Protein AF-A0A438IQI5-F1 (afdb_monomer_lite)

Structure (mmCIF, N/CA/C/O backbone):
data_AF-A0A438IQI5-F1
#
_entry.id   AF-A0A438IQI5-F1
#
loop_
_atom_site.group_PDB
_atom_site.id
_atom_site.type_symbol
_atom_site.label_atom_id
_atom_site.label_alt_id
_atom_site.label_comp_id
_atom_site.label_asym_id
_atom_site.label_entity_id
_atom_site.label_seq_id
_atom_site.pdbx_PDB_ins_code
_atom_site.Cartn_x
_atom_site.Cartn_y
_atom_site.Cartn_z
_atom_site.occupancy
_atom_site.B_iso_or_equiv
_atom_site.auth_seq_id
_atom_site.auth_comp_id
_atom_site.auth_asym_id
_atom_site.auth_atom_id
_atom_site.pdbx_PDB_model_num
ATOM 1 N N . MET A 1 1 ? -13.862 -5.020 13.793 1.00 68.31 1 MET A N 1
ATOM 2 C CA . MET A 1 1 ? -12.822 -5.167 12.746 1.00 68.31 1 MET A CA 1
ATOM 3 C C . MET A 1 1 ? -13.414 -5.076 11.341 1.00 68.31 1 MET A C 1
ATOM 5 O O . MET A 1 1 ? -12.975 -4.212 10.598 1.00 68.31 1 MET A O 1
ATOM 9 N N . GLN A 1 2 ? -14.435 -5.874 10.994 1.00 75.25 2 GLN A N 1
ATOM 10 C CA . GLN A 1 2 ? -15.122 -5.769 9.692 1.00 75.25 2 GLN A CA 1
ATOM 11 C C . GLN A 1 2 ? -15.654 -4.358 9.393 1.00 75.25 2 GLN A C 1
ATOM 13 O O . GLN A 1 2 ? -15.516 -3.888 8.272 1.00 75.25 2 GLN A O 1
ATOM 18 N N . GLU A 1 3 ? -16.180 -3.655 10.397 1.00 82.88 3 GLU A N 1
ATOM 19 C CA . GLU A 1 3 ? -16.697 -2.292 10.210 1.00 82.88 3 GLU A CA 1
ATOM 20 C C . GLU A 1 3 ? -15.613 -1.282 9.801 1.00 82.88 3 GLU A C 1
ATOM 22 O O . GLU A 1 3 ? -15.818 -0.471 8.906 1.00 82.88 3 GLU A O 1
ATOM 27 N N . MET A 1 4 ? -14.407 -1.393 10.367 1.00 80.06 4 MET A N 1
ATOM 28 C CA . MET A 1 4 ? -13.274 -0.540 9.982 1.00 80.06 4 MET A CA 1
ATOM 29 C C . MET A 1 4 ? -12.829 -0.806 8.543 1.00 80.06 4 MET A C 1
ATOM 31 O O . MET A 1 4 ? -12.506 0.129 7.817 1.00 80.06 4 MET A O 1
ATOM 35 N N . VAL A 1 5 ? -12.844 -2.076 8.123 1.00 85.56 5 VAL A N 1
ATOM 36 C CA . VAL A 1 5 ? -12.549 -2.449 6.733 1.00 85.56 5 VAL A CA 1
ATOM 37 C C . VAL A 1 5 ? -13.597 -1.858 5.795 1.00 85.56 5 VAL A C 1
ATOM 39 O O . VAL A 1 5 ? -13.229 -1.289 4.776 1.00 85.56 5 VAL A O 1
ATOM 42 N N . ARG A 1 6 ? -14.888 -1.934 6.145 1.00 87.19 6 ARG A N 1
ATOM 43 C CA . ARG A 1 6 ? -15.977 -1.366 5.334 1.00 87.19 6 ARG A CA 1
ATOM 44 C C . ARG A 1 6 ? -15.840 0.139 5.146 1.00 87.19 6 ARG A C 1
ATOM 46 O O . ARG A 1 6 ? -15.945 0.604 4.016 1.00 87.19 6 ARG A O 1
ATOM 53 N N . VAL A 1 7 ? -15.572 0.879 6.224 1.00 88.12 7 VAL A N 1
ATOM 54 C CA . VAL A 1 7 ? -15.381 2.336 6.163 1.00 88.12 7 VAL A CA 1
ATOM 55 C C . VAL A 1 7 ? -14.234 2.696 5.219 1.00 88.12 7 VAL A C 1
ATOM 57 O O . VAL A 1 7 ? -14.378 3.595 4.396 1.00 88.12 7 VAL A O 1
ATOM 60 N N . GLU A 1 8 ? -13.109 1.985 5.296 1.00 87.12 8 GLU A N 1
ATOM 61 C CA . GLU A 1 8 ? -11.956 2.279 4.444 1.00 87.12 8 GLU A CA 1
ATOM 62 C C . GLU A 1 8 ? -12.191 1.879 2.980 1.00 87.12 8 GLU A C 1
ATOM 64 O O . GLU A 1 8 ? -11.891 2.653 2.076 1.00 87.12 8 GLU A O 1
ATOM 69 N N . VAL A 1 9 ? -12.806 0.717 2.736 1.00 88.88 9 VAL A N 1
ATOM 70 C CA . VAL A 1 9 ? -13.213 0.274 1.391 1.00 88.88 9 VAL A CA 1
ATOM 71 C C . VAL A 1 9 ? -14.152 1.295 0.750 1.00 88.88 9 VAL A C 1
ATOM 73 O O . VAL A 1 9 ? -13.984 1.629 -0.419 1.00 88.88 9 VAL A O 1
ATOM 76 N N . PHE A 1 10 ? -15.106 1.836 1.508 1.00 92.50 10 PHE A N 1
ATOM 77 C CA . PHE A 1 10 ? -16.033 2.837 0.991 1.00 92.50 10 PHE A CA 1
ATOM 78 C C . PHE A 1 10 ? -15.326 4.139 0.597 1.00 92.50 10 PHE A C 1
ATOM 80 O O . PHE A 1 10 ? -15.593 4.667 -0.478 1.00 92.50 10 PHE A O 1
ATOM 87 N N . LYS A 1 11 ? -14.366 4.618 1.400 1.00 90.81 11 LYS A N 1
ATOM 88 C CA . LYS A 1 11 ? -13.545 5.786 1.032 1.00 90.81 11 LYS A CA 1
ATOM 89 C C . LYS A 1 11 ? -12.760 5.546 -0.256 1.00 90.81 11 LYS A C 1
ATOM 91 O O . LYS A 1 11 ? -12.767 6.394 -1.140 1.00 90.81 11 LYS A O 1
ATOM 96 N N . LEU A 1 12 ? -12.106 4.389 -0.380 1.00 91.12 12 LEU A N 1
ATOM 97 C CA . LEU A 1 12 ? -11.337 4.046 -1.581 1.00 91.12 12 LEU A CA 1
ATOM 98 C C . LEU A 1 12 ? -12.236 3.944 -2.821 1.00 91.12 12 LEU A C 1
ATOM 100 O O . LEU A 1 12 ? -11.823 4.349 -3.906 1.00 91.12 12 LEU A O 1
ATOM 104 N N . LEU A 1 13 ? -13.463 3.439 -2.656 1.00 92.25 13 LEU A N 1
ATOM 105 C CA . LEU A 1 13 ? -14.468 3.381 -3.716 1.00 92.25 13 LEU A CA 1
ATOM 106 C C . LEU A 1 13 ? -14.926 4.788 -4.135 1.00 92.25 13 LEU A C 1
ATOM 108 O O . LEU A 1 13 ? -15.032 5.057 -5.325 1.00 92.25 13 LEU A O 1
ATOM 112 N N . GLN A 1 14 ? -15.147 5.698 -3.179 1.00 93.31 14 GLN A N 1
ATOM 113 C CA . GLN A 1 14 ? -15.527 7.089 -3.461 1.00 93.31 14 GLN A CA 1
ATOM 114 C C . GLN A 1 14 ? -14.439 7.868 -4.209 1.00 93.31 14 GLN A C 1
ATOM 116 O O . GLN A 1 14 ? -14.759 8.671 -5.080 1.00 93.31 14 GLN A O 1
ATOM 121 N N . VAL A 1 15 ? -13.164 7.623 -3.889 1.00 94.88 15 VAL A N 1
ATOM 122 C CA . VAL A 1 15 ? -12.014 8.240 -4.580 1.00 94.88 15 VAL A CA 1
ATOM 123 C C . VAL A 1 15 ? -11.722 7.550 -5.925 1.00 94.88 15 VAL A C 1
ATOM 125 O O . VAL A 1 15 ? -10.923 8.040 -6.715 1.00 94.88 15 VAL A O 1
ATOM 128 N N . GLY A 1 16 ? -12.378 6.422 -6.221 1.00 90.88 16 GLY A N 1
ATOM 129 C CA . GLY A 1 16 ? -12.191 5.677 -7.469 1.00 90.88 16 GLY A CA 1
ATOM 130 C C . GLY A 1 16 ? -10.900 4.855 -7.526 1.00 90.88 16 GLY A C 1
ATOM 131 O O . GLY A 1 16 ? -10.496 4.428 -8.602 1.00 90.88 16 GLY A O 1
ATOM 132 N N . ILE A 1 17 ? -10.252 4.609 -6.381 1.00 91.81 17 ILE A N 1
ATOM 133 C CA . ILE A 1 17 ? -9.040 3.773 -6.291 1.00 91.81 17 ILE A CA 1
ATOM 134 C C . ILE A 1 17 ? -9.390 2.292 -6.497 1.00 91.81 17 ILE A C 1
ATOM 136 O O . ILE A 1 17 ? -8.603 1.529 -7.055 1.00 91.81 17 ILE A O 1
ATOM 140 N N . ILE A 1 18 ? -10.577 1.878 -6.046 1.00 93.06 18 ILE A N 1
ATOM 141 C CA . ILE A 1 18 ? -11.113 0.526 -6.239 1.00 93.06 18 ILE A CA 1
ATOM 142 C C . ILE A 1 18 ? -12.499 0.587 -6.879 1.00 93.06 18 ILE A C 1
ATOM 144 O O . ILE A 1 18 ? -13.192 1.596 -6.779 1.00 93.06 18 ILE A O 1
ATOM 148 N N . TYR A 1 19 ? -12.927 -0.519 -7.483 1.00 91.94 19 TYR A N 1
ATOM 149 C CA . TYR A 1 19 ? -14.249 -0.676 -8.086 1.00 91.94 19 TYR A CA 1
ATOM 150 C C . TYR A 1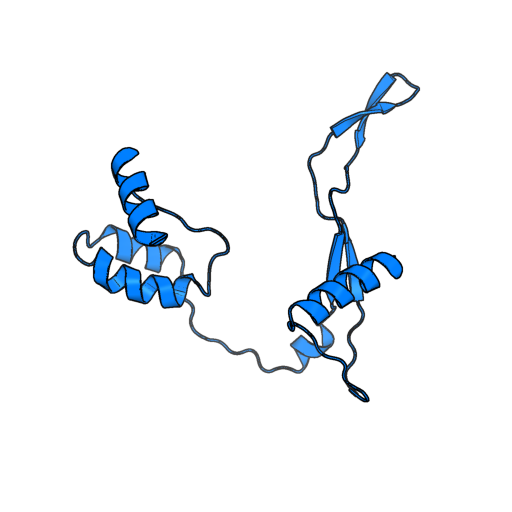 19 ? -14.856 -2.034 -7.721 1.00 91.94 19 TYR A C 1
ATOM 152 O O . TYR A 1 19 ? -14.147 -2.984 -7.374 1.00 91.94 19 TYR A O 1
ATOM 160 N N . SER A 1 20 ? -16.183 -2.141 -7.789 1.00 89.25 20 SER A N 1
ATOM 161 C CA . SER A 1 20 ? -16.867 -3.415 -7.580 1.00 89.25 20 SER A CA 1
ATOM 162 C C . SER A 1 20 ? -16.610 -4.357 -8.757 1.00 89.25 20 SER A C 1
ATOM 164 O O . SER A 1 20 ? -16.858 -4.029 -9.914 1.00 89.25 20 SER A O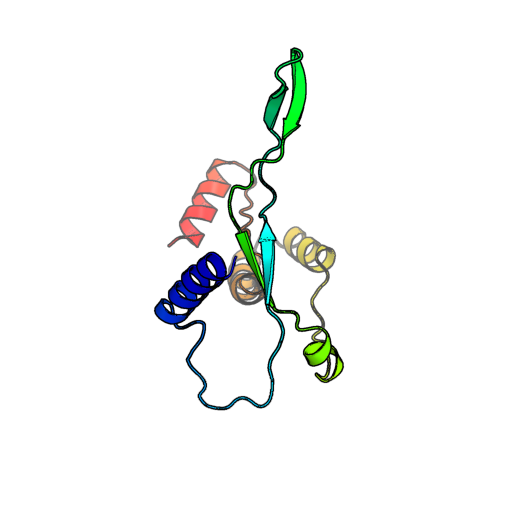 1
ATOM 166 N N . THR A 1 21 ? -16.125 -5.561 -8.461 1.00 85.69 21 THR A N 1
ATOM 167 C CA . THR A 1 21 ? -16.012 -6.647 -9.442 1.00 85.69 21 THR A CA 1
ATOM 168 C C . THR A 1 21 ? -17.036 -7.714 -9.094 1.00 85.69 21 THR A C 1
ATOM 170 O O . THR A 1 21 ? -17.112 -8.134 -7.942 1.00 85.69 21 THR A O 1
ATOM 173 N N . SER A 1 22 ? -17.825 -8.156 -10.071 1.00 79.38 22 SER A N 1
ATOM 174 C CA . SER A 1 22 ? -18.865 -9.163 -9.843 1.00 79.38 22 SER A CA 1
ATOM 175 C C . SER A 1 22 ? -18.284 -10.556 -9.593 1.00 79.38 22 SER A C 1
ATOM 177 O O . SER A 1 22 ? -18.761 -11.233 -8.694 1.00 79.38 22 SER A O 1
ATOM 179 N N . ASN A 1 23 ? -17.246 -10.974 -10.334 1.00 81.44 23 ASN A N 1
ATOM 180 C CA . ASN A 1 23 ? -16.753 -12.360 -10.309 1.00 81.44 23 ASN A CA 1
ATOM 181 C C . ASN A 1 23 ? -15.230 -12.482 -10.536 1.00 81.44 23 ASN A C 1
ATOM 183 O O . ASN A 1 23 ? -14.792 -13.000 -11.562 1.00 81.44 23 ASN A O 1
ATOM 187 N N . SER A 1 24 ? -14.399 -12.029 -9.591 1.00 84.25 24 SER A N 1
ATOM 188 C CA . SER A 1 24 ? -12.956 -12.319 -9.653 1.00 84.25 24 SER A CA 1
ATOM 189 C C . SER A 1 24 ? -12.668 -13.732 -9.121 1.00 84.25 24 SER A C 1
ATOM 191 O O . SER A 1 24 ? -13.000 -14.008 -7.967 1.00 84.25 24 SER A O 1
ATOM 193 N N . PRO A 1 25 ? -11.997 -14.616 -9.886 1.00 86.00 25 PRO A N 1
ATOM 194 C CA . PRO A 1 25 ? -11.501 -15.888 -9.357 1.00 86.00 25 PRO A CA 1
ATOM 195 C C . PRO A 1 25 ? -10.307 -15.696 -8.404 1.00 86.00 25 PRO A C 1
ATOM 197 O O . PRO A 1 25 ? -9.908 -16.627 -7.707 1.00 86.00 25 PRO A O 1
ATOM 200 N N . TRP A 1 26 ? -9.735 -14.489 -8.363 1.00 87.25 26 TRP A N 1
ATOM 201 C CA . TRP A 1 26 ? -8.604 -14.125 -7.520 1.00 87.25 26 TRP A CA 1
ATOM 202 C C . TRP A 1 26 ? -9.079 -13.318 -6.316 1.00 87.25 26 TRP A C 1
ATOM 204 O O . TRP A 1 26 ? -9.634 -12.228 -6.468 1.00 87.25 26 TRP A O 1
ATOM 214 N N . VAL A 1 27 ? -8.826 -13.849 -5.120 1.00 88.88 27 VAL A N 1
ATOM 215 C CA . VAL A 1 27 ? -9.136 -13.191 -3.848 1.00 88.88 27 VAL A CA 1
ATOM 216 C C . VAL A 1 27 ? -7.939 -13.322 -2.914 1.00 88.88 27 VAL A C 1
ATOM 218 O O . VAL A 1 27 ? -7.421 -14.419 -2.693 1.00 88.88 27 VAL A O 1
ATOM 221 N N . SER A 1 28 ? -7.524 -12.196 -2.340 1.00 90.56 28 SER A N 1
ATOM 222 C CA . SER A 1 28 ? -6.508 -12.136 -1.290 1.00 90.56 28 SER A CA 1
ATOM 223 C C . SER A 1 28 ? -7.158 -11.806 0.058 1.00 90.56 28 SER A C 1
ATOM 225 O O . SER A 1 28 ? -8.038 -10.946 0.107 1.00 90.56 28 SER A O 1
ATOM 227 N N . PRO A 1 29 ? -6.740 -12.449 1.166 1.00 90.81 29 PRO A N 1
ATOM 228 C CA . PRO A 1 29 ? -7.205 -12.090 2.502 1.00 90.81 29 PRO A CA 1
ATOM 229 C C . PRO A 1 29 ? -6.811 -10.661 2.891 1.00 90.81 29 PRO A C 1
ATOM 231 O O . PRO A 1 29 ? -5.715 -10.199 2.565 1.00 90.81 29 PRO A O 1
ATOM 234 N N . THR A 1 30 ? -7.668 -10.002 3.670 1.00 88.75 30 THR A N 1
ATOM 235 C CA . THR A 1 30 ? -7.428 -8.651 4.196 1.00 88.75 30 THR A CA 1
ATOM 236 C C . THR A 1 30 ? -7.199 -8.696 5.703 1.00 88.75 30 THR A C 1
ATOM 238 O O . THR A 1 30 ? -7.964 -9.321 6.436 1.00 88.75 30 THR A O 1
ATOM 241 N N . GLN A 1 31 ? -6.164 -8.007 6.174 1.00 87.06 31 GLN A N 1
ATOM 242 C CA . GLN A 1 31 ? -5.809 -7.870 7.583 1.00 87.06 31 GLN A CA 1
ATOM 243 C C . GLN A 1 31 ? -5.855 -6.406 8.014 1.00 87.06 31 GLN A C 1
ATOM 245 O O . GLN A 1 31 ? -5.567 -5.502 7.233 1.00 87.06 31 GLN A O 1
ATOM 250 N N . VAL A 1 32 ? -6.203 -6.168 9.276 1.00 86.69 32 VAL A N 1
ATOM 251 C CA . VAL A 1 32 ? -6.245 -4.822 9.854 1.00 86.69 32 VAL A CA 1
ATOM 252 C C . VAL A 1 32 ? -5.104 -4.682 10.849 1.00 86.69 32 VAL A C 1
ATOM 254 O O . VAL A 1 32 ? -5.038 -5.416 11.833 1.00 86.69 32 VAL A O 1
ATOM 257 N N . VAL A 1 33 ? -4.206 -3.737 10.587 1.00 86.12 33 VAL A N 1
ATOM 258 C CA . VAL A 1 33 ? -3.003 -3.488 11.385 1.00 86.12 33 VAL A CA 1
ATOM 259 C C . VAL A 1 33 ? -3.126 -2.122 12.060 1.00 86.12 33 VAL A C 1
ATOM 261 O O . VAL A 1 33 ? -3.419 -1.139 11.381 1.00 86.12 33 VAL A O 1
ATOM 264 N N . PRO A 1 34 ? -2.913 -1.996 13.378 1.00 83.94 34 PRO A N 1
ATOM 265 C CA . PRO A 1 34 ? -2.949 -0.692 14.032 1.00 83.94 34 PRO A CA 1
ATOM 266 C C . PRO A 1 34 ? -1.786 0.188 13.553 1.00 83.94 34 PRO A C 1
ATOM 268 O O . PRO A 1 34 ? -0.641 -0.260 13.467 1.00 83.94 34 PRO A O 1
ATOM 271 N N . LYS A 1 35 ? -2.056 1.468 13.269 1.00 80.69 35 LYS A N 1
ATOM 272 C CA . LYS A 1 35 ? -1.005 2.470 13.062 1.00 80.69 35 LYS A CA 1
ATOM 273 C C . LYS A 1 35 ? -0.260 2.652 14.381 1.00 80.69 35 LYS A C 1
ATOM 275 O O . LYS A 1 35 ? -0.869 2.891 15.425 1.00 80.69 35 LYS A O 1
ATOM 280 N N . LYS A 1 36 ? 1.068 2.541 14.330 1.00 75.69 36 LYS A N 1
ATOM 281 C CA . LYS A 1 36 ? 1.922 2.852 15.474 1.00 75.69 36 LYS A CA 1
ATOM 282 C C . LYS A 1 36 ? 1.825 4.357 15.728 1.00 75.69 36 LYS A C 1
ATOM 284 O O . LYS A 1 36 ? 2.235 5.139 14.877 1.00 75.69 36 LYS A O 1
ATOM 289 N N . SER A 1 37 ? 1.249 4.739 16.863 1.00 63.56 37 SER A N 1
ATOM 290 C CA . SER A 1 37 ? 1.255 6.119 17.347 1.00 63.56 37 SER A CA 1
ATOM 291 C C . SER A 1 37 ? 2.192 6.261 18.547 1.00 63.56 37 SER A C 1
ATOM 293 O O . SER A 1 37 ? 2.800 5.268 18.969 1.00 63.56 37 SER A O 1
ATOM 295 N N . GLY A 1 38 ? 2.362 7.491 19.039 1.00 61.38 38 GLY A N 1
ATOM 296 C CA . GLY A 1 38 ? 3.228 7.800 20.175 1.00 61.38 38 GLY A CA 1
ATOM 297 C C . GLY A 1 38 ? 2.943 6.907 21.385 1.00 61.38 38 GLY A C 1
ATOM 298 O O . GLY A 1 38 ? 1.802 6.534 21.658 1.00 61.38 38 GLY A O 1
ATOM 299 N N . ILE A 1 39 ? 4.005 6.526 22.091 1.00 63.09 39 ILE A N 1
ATOM 300 C CA . ILE A 1 39 ? 3.894 5.808 23.360 1.00 63.09 39 ILE A CA 1
ATOM 301 C C . ILE A 1 39 ? 3.516 6.844 24.415 1.00 63.09 39 ILE A C 1
ATOM 303 O O . ILE A 1 39 ? 4.259 7.803 24.607 1.00 63.09 39 ILE A O 1
ATOM 307 N N . THR A 1 40 ? 2.392 6.653 25.099 1.00 62.72 40 THR A N 1
ATOM 308 C CA . THR A 1 40 ? 2.049 7.449 26.279 1.00 62.72 40 THR A CA 1
ATOM 309 C C . THR A 1 40 ? 2.260 6.615 27.536 1.00 62.72 40 THR A C 1
ATOM 311 O O . THR A 1 40 ? 1.951 5.421 27.584 1.00 62.72 40 THR A O 1
ATOM 314 N N . MET A 1 41 ? 2.842 7.239 28.556 1.00 65.38 41 MET A N 1
ATOM 315 C CA . MET A 1 41 ? 2.971 6.647 29.884 1.00 65.38 41 MET A CA 1
ATOM 316 C C . MET A 1 41 ? 1.648 6.870 30.613 1.00 65.38 41 MET A C 1
ATOM 318 O O . MET A 1 41 ? 1.225 8.010 30.791 1.00 65.38 41 MET A O 1
ATOM 322 N N . VAL A 1 42 ? 0.968 5.788 30.983 1.00 73.56 42 VAL A N 1
ATOM 323 C CA . VAL A 1 42 ? -0.275 5.837 31.761 1.00 73.56 42 VAL A CA 1
ATOM 324 C C . VAL A 1 42 ? 0.005 5.183 33.105 1.00 73.56 42 VAL A C 1
ATOM 326 O O . VAL A 1 42 ? 0.561 4.085 33.157 1.00 73.56 42 VAL A O 1
ATOM 329 N N . GLN A 1 43 ? -0.347 5.846 34.205 1.00 77.44 43 GLN A N 1
ATOM 330 C CA . GLN A 1 43 ? -0.267 5.224 35.524 1.00 77.44 43 GLN A CA 1
ATOM 331 C C . GLN A 1 43 ? -1.405 4.209 35.679 1.00 77.44 43 GLN A C 1
ATOM 333 O O . GLN A 1 43 ? -2.575 4.542 35.526 1.00 77.44 43 GLN A O 1
ATOM 338 N N . ASN A 1 44 ? -1.045 2.957 35.958 1.00 78.88 44 ASN A N 1
ATOM 339 C CA . ASN A 1 44 ? -1.975 1.914 36.398 1.00 78.88 44 ASN A CA 1
ATOM 340 C C . ASN A 1 44 ? -2.529 2.266 37.795 1.00 78.88 44 ASN A C 1
ATOM 342 O O . ASN A 1 44 ? -1.860 2.968 38.549 1.00 78.88 44 ASN A O 1
ATOM 346 N N . ASP A 1 45 ? -3.678 1.707 38.181 1.00 80.75 45 ASP A N 1
ATOM 347 C CA . ASP A 1 45 ? -4.273 1.720 39.534 1.00 80.75 45 ASP A CA 1
ATOM 348 C C . ASP A 1 45 ? -3.277 1.471 40.691 1.00 80.75 45 ASP A C 1
ATOM 350 O O . ASP A 1 45 ? -3.505 1.883 41.825 1.00 80.75 45 ASP A O 1
ATOM 354 N N . LYS A 1 46 ? -2.144 0.811 40.421 1.00 78.75 46 LYS A N 1
ATOM 355 C CA . LYS A 1 46 ? -1.033 0.587 41.365 1.00 78.75 46 LYS A CA 1
ATOM 356 C C . LYS A 1 46 ? 0.044 1.688 41.369 1.00 78.75 46 LYS A C 1
ATOM 358 O O . LYS A 1 46 ? 1.133 1.457 41.888 1.00 78.75 46 LYS A O 1
ATOM 363 N N . GLY A 1 47 ? -0.199 2.836 40.735 1.00 73.50 47 GLY A N 1
ATOM 364 C CA . GLY A 1 47 ? 0.745 3.959 40.620 1.00 73.50 47 GLY A CA 1
ATOM 365 C C . GLY A 1 47 ? 1.980 3.676 39.756 1.00 73.50 47 GLY A C 1
ATOM 366 O O . GLY A 1 47 ? 2.931 4.453 39.754 1.00 73.50 47 GLY A O 1
ATOM 367 N N . LYS A 1 48 ? 2.002 2.552 39.030 1.00 71.00 48 LYS A N 1
ATOM 368 C CA . LYS A 1 48 ? 3.130 2.153 38.181 1.00 71.00 48 LYS A CA 1
ATOM 369 C C . LYS A 1 48 ? 2.915 2.696 36.774 1.00 71.00 48 LYS A C 1
ATOM 371 O O . LYS A 1 48 ? 1.864 2.445 36.185 1.00 71.00 48 LYS A O 1
ATOM 376 N N . GLU A 1 49 ? 3.899 3.407 36.233 1.00 74.19 49 GLU A N 1
ATOM 377 C CA . GLU A 1 49 ? 3.839 3.887 34.853 1.00 74.19 49 GLU A CA 1
ATOM 378 C C . GLU A 1 49 ? 3.957 2.710 33.880 1.00 74.19 49 GLU A C 1
ATOM 380 O O . GLU A 1 49 ? 4.958 1.989 33.849 1.00 74.19 49 GLU A O 1
ATOM 385 N N . VAL A 1 50 ? 2.902 2.493 33.100 1.00 68.88 50 VAL A N 1
ATOM 386 C CA . VAL A 1 50 ? 2.843 1.494 32.038 1.00 68.88 50 VAL A CA 1
ATOM 387 C C . VAL A 1 50 ? 2.885 2.228 30.703 1.00 68.88 50 VAL A C 1
ATOM 389 O O . VAL A 1 50 ? 2.099 3.143 30.449 1.00 68.88 50 VAL A O 1
ATOM 392 N N . SER A 1 51 ? 3.804 1.817 29.829 1.00 57.66 51 SER A N 1
ATOM 393 C CA . SER A 1 51 ? 3.846 2.309 28.456 1.00 57.66 51 SER A CA 1
ATOM 394 C C . SER A 1 51 ? 2.667 1.721 27.685 1.00 57.66 51 SER A C 1
ATOM 396 O O . SER A 1 51 ? 2.637 0.537 27.344 1.00 57.66 51 SER A O 1
ATOM 398 N N . THR A 1 52 ? 1.661 2.547 27.416 1.00 62.22 52 THR A N 1
ATOM 399 C CA . THR A 1 52 ? 0.469 2.116 26.685 1.00 62.22 52 THR A CA 1
ATOM 400 C C . THR A 1 52 ? 0.545 2.686 25.277 1.00 62.22 52 THR A C 1
ATOM 402 O O . THR A 1 52 ? 0.763 3.879 25.072 1.00 62.22 52 THR A O 1
ATOM 405 N N . ARG A 1 53 ? 0.422 1.822 24.266 1.00 60.00 53 ARG A N 1
ATOM 406 C CA . ARG A 1 53 ? 0.366 2.274 22.872 1.00 60.00 53 ARG A CA 1
ATOM 407 C C . ARG A 1 53 ? -1.042 2.770 22.584 1.00 60.00 53 ARG A C 1
ATOM 409 O O . ARG A 1 53 ? -1.959 1.959 22.486 1.00 60.00 53 ARG A O 1
ATOM 416 N N . LEU A 1 54 ? -1.205 4.074 22.390 1.00 58.84 54 LEU A N 1
ATOM 417 C CA . LEU A 1 54 ? -2.422 4.594 21.777 1.00 58.84 54 LEU A CA 1
ATOM 418 C C . LEU A 1 54 ? -2.447 4.147 20.308 1.00 58.84 54 LEU A C 1
ATOM 420 O O . LEU A 1 54 ? -1.438 4.218 19.600 1.00 58.84 54 LEU A O 1
ATOM 424 N N . THR A 1 55 ? -3.580 3.649 19.826 1.00 59.06 55 THR A N 1
ATOM 425 C CA . THR A 1 55 ? -3.776 3.364 18.399 1.00 59.06 55 THR A CA 1
ATOM 426 C C . THR A 1 55 ? -4.403 4.592 17.747 1.00 59.06 55 THR A C 1
ATOM 428 O O . THR A 1 55 ? -5.603 4.804 17.891 1.00 59.06 55 THR A O 1
ATOM 431 N N . SER A 1 56 ? -3.611 5.409 17.039 1.00 67.94 56 SER A N 1
ATOM 432 C CA . SER A 1 56 ? -4.108 6.630 16.368 1.00 67.94 56 SER A CA 1
ATOM 433 C C . SER A 1 56 ? -4.911 6.354 15.094 1.00 67.94 56 SER A C 1
ATOM 435 O O . SER A 1 56 ? -5.531 7.253 14.537 1.00 67.94 56 SER A O 1
ATOM 437 N N . GLY A 1 57 ? -4.907 5.114 14.607 1.00 75.62 57 GLY A N 1
ATOM 438 C CA . GLY A 1 57 ? -5.669 4.703 13.437 1.00 75.62 57 GLY A CA 1
ATOM 439 C C . GLY A 1 57 ? -5.363 3.267 13.041 1.00 75.62 57 GLY A C 1
ATOM 440 O O . GLY A 1 57 ? -4.562 2.589 13.684 1.00 75.62 57 GLY A O 1
ATOM 441 N N . TRP A 1 58 ? -5.977 2.811 11.956 1.00 81.81 58 TRP A N 1
ATOM 442 C CA . TRP A 1 58 ? -5.808 1.460 11.427 1.00 81.81 58 TRP A CA 1
ATOM 443 C C . TRP A 1 58 ? -5.340 1.518 9.971 1.00 81.81 58 TRP A C 1
ATOM 445 O O . TRP A 1 58 ? -5.600 2.488 9.262 1.00 81.81 58 TRP A O 1
ATOM 455 N N . ARG A 1 59 ? -4.597 0.499 9.545 1.00 84.75 59 ARG A N 1
ATOM 456 C CA . ARG A 1 59 ? -4.203 0.240 8.160 1.00 84.75 59 ARG A CA 1
ATOM 457 C C . ARG A 1 59 ? -4.907 -1.029 7.712 1.00 84.75 59 ARG A C 1
ATOM 459 O O . ARG A 1 59 ? -4.849 -2.043 8.406 1.00 84.75 59 ARG A O 1
ATOM 466 N N . VAL A 1 60 ? -5.559 -0.969 6.562 1.00 87.38 60 VAL A N 1
ATOM 467 C CA . VAL A 1 60 ? -6.093 -2.153 5.893 1.00 87.38 60 VAL A CA 1
ATOM 468 C C . VAL A 1 60 ? -4.994 -2.674 4.969 1.00 87.38 60 VAL A C 1
ATOM 470 O O . VAL A 1 60 ? -4.553 -1.968 4.070 1.00 87.38 60 VAL A O 1
ATOM 473 N N . CYS A 1 61 ? -4.502 -3.882 5.229 1.00 89.50 61 CYS A N 1
ATOM 474 C CA . CYS A 1 61 ? -3.411 -4.514 4.493 1.00 89.50 61 CYS A CA 1
ATOM 475 C C . CYS A 1 61 ? -3.930 -5.761 3.776 1.00 89.50 61 CYS A C 1
ATOM 477 O O . CYS A 1 61 ? -4.520 -6.638 4.404 1.00 89.50 61 CYS A O 1
ATOM 479 N N . ILE A 1 62 ? -3.695 -5.861 2.470 1.00 90.75 62 ILE A N 1
ATOM 480 C CA . ILE A 1 62 ? -4.094 -7.023 1.668 1.00 90.75 62 ILE A CA 1
ATOM 481 C C . ILE A 1 62 ? -2.893 -7.960 1.531 1.00 90.75 62 ILE A C 1
ATOM 483 O O . ILE A 1 62 ? -1.790 -7.529 1.196 1.00 90.75 62 ILE A O 1
ATOM 487 N N . ASP A 1 63 ? -3.095 -9.247 1.805 1.00 91.31 63 ASP A N 1
ATOM 488 C CA . ASP A 1 63 ? -2.040 -10.252 1.699 1.00 91.31 63 ASP A CA 1
ATOM 489 C C . ASP A 1 63 ? -1.853 -10.697 0.241 1.00 91.31 63 ASP A C 1
ATOM 491 O O . ASP A 1 63 ? -2.491 -11.632 -0.256 1.00 91.31 63 ASP A O 1
ATOM 495 N N . TYR A 1 64 ? -0.941 -10.016 -0.449 1.00 92.38 64 TYR A N 1
ATOM 496 C CA . TYR A 1 64 ? -0.561 -10.331 -1.823 1.00 92.38 64 TYR A CA 1
ATOM 497 C C . TYR A 1 64 ? 0.529 -11.402 -1.938 1.00 92.38 64 TYR A C 1
ATOM 499 O O . TYR A 1 64 ? 1.005 -11.638 -3.039 1.00 92.38 64 TYR A O 1
ATOM 507 N N . ARG A 1 65 ? 0.941 -12.103 -0.871 1.00 92.25 65 ARG A N 1
ATOM 508 C CA . ARG A 1 65 ? 2.064 -13.067 -0.960 1.00 92.25 65 ARG A CA 1
ATOM 509 C C . ARG A 1 65 ? 1.863 -14.139 -2.033 1.00 92.25 65 ARG A C 1
ATOM 511 O O . ARG A 1 65 ? 2.795 -14.438 -2.773 1.00 92.25 65 ARG A O 1
ATOM 518 N N . LYS A 1 66 ? 0.645 -14.685 -2.147 1.00 92.00 66 LYS A N 1
ATOM 519 C CA . LYS A 1 66 ? 0.299 -15.667 -3.192 1.00 92.00 66 LYS A CA 1
ATOM 520 C C . LYS A 1 66 ? 0.326 -15.050 -4.591 1.00 92.00 66 LYS A C 1
ATOM 522 O O . LYS A 1 66 ? 0.822 -15.683 -5.515 1.00 92.00 66 LYS A O 1
ATOM 527 N N . LEU A 1 67 ? -0.169 -13.819 -4.728 1.00 90.31 67 LEU A N 1
ATOM 528 C CA . LEU A 1 67 ? -0.161 -13.081 -5.990 1.00 90.31 67 LEU A CA 1
ATOM 529 C C . LEU A 1 67 ? 1.278 -12.763 -6.428 1.00 90.31 67 LEU A C 1
ATOM 531 O O . LEU A 1 67 ? 1.678 -13.093 -7.537 1.00 90.31 67 LEU A O 1
ATOM 535 N N . ASN A 1 68 ? 2.090 -12.238 -5.516 1.00 90.56 68 ASN A N 1
ATOM 536 C CA . ASN A 1 68 ? 3.484 -11.872 -5.758 1.00 90.56 68 ASN A CA 1
ATOM 537 C C . ASN A 1 68 ? 4.357 -13.070 -6.165 1.00 90.56 68 ASN A C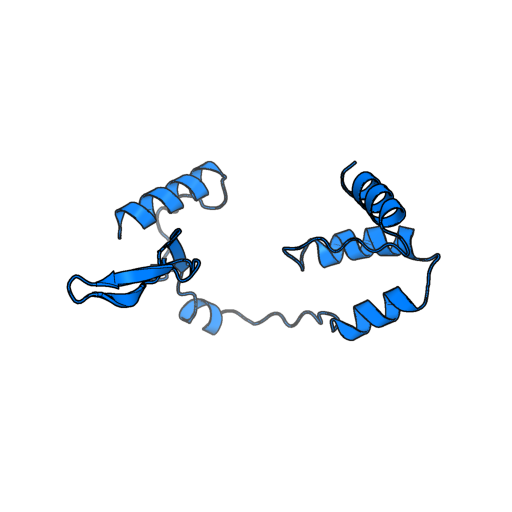 1
ATOM 539 O O . ASN A 1 68 ? 5.371 -12.889 -6.835 1.00 90.56 68 ASN A O 1
ATOM 543 N N . ALA A 1 69 ? 3.987 -14.288 -5.751 1.00 91.56 69 ALA A N 1
ATOM 544 C CA . ALA A 1 69 ? 4.683 -15.514 -6.135 1.00 91.56 69 ALA A CA 1
ATOM 545 C C . ALA A 1 69 ? 4.388 -15.949 -7.581 1.00 91.56 69 ALA A C 1
ATOM 547 O O . ALA A 1 69 ? 5.239 -16.583 -8.200 1.00 91.56 69 ALA A O 1
ATOM 548 N N . VAL A 1 70 ? 3.207 -15.618 -8.119 1.00 92.94 70 VAL A N 1
ATOM 549 C CA . VAL A 1 70 ? 2.813 -15.969 -9.497 1.00 92.94 70 VAL A CA 1
ATOM 550 C C . VAL A 1 70 ? 3.122 -14.862 -10.506 1.00 92.94 70 VAL A C 1
ATOM 552 O O . VAL A 1 70 ? 3.214 -15.122 -11.703 1.00 92.94 70 VAL A O 1
ATOM 555 N N . THR A 1 71 ? 3.306 -13.624 -10.046 1.00 90.94 71 THR A N 1
ATOM 556 C CA . THR A 1 71 ? 3.684 -12.491 -10.897 1.00 90.94 71 THR A CA 1
ATOM 557 C C . THR A 1 71 ? 5.176 -12.508 -11.216 1.00 90.94 71 THR A C 1
ATOM 559 O O . THR A 1 71 ? 6.013 -12.705 -10.332 1.00 90.94 71 THR A O 1
ATOM 562 N N . ARG A 1 72 ? 5.537 -12.222 -12.470 1.00 90.12 72 ARG A N 1
ATOM 563 C CA . ARG A 1 72 ? 6.935 -11.987 -12.852 1.00 90.12 72 ARG A CA 1
ATOM 564 C C . ARG A 1 72 ? 7.409 -10.678 -12.223 1.00 90.12 72 ARG A C 1
ATOM 566 O O . ARG A 1 72 ? 6.759 -9.651 -12.395 1.00 90.12 72 ARG A O 1
ATOM 573 N N . LYS A 1 73 ? 8.536 -10.716 -11.509 1.00 84.50 73 LYS A N 1
ATOM 574 C CA . LYS A 1 73 ? 9.160 -9.506 -10.966 1.00 84.50 73 LYS A CA 1
ATOM 575 C C . LYS A 1 73 ? 9.744 -8.699 -12.117 1.00 84.50 73 LYS A C 1
ATOM 577 O O . LYS A 1 73 ? 10.603 -9.210 -12.834 1.00 84.50 73 LYS A O 1
ATOM 582 N N . ASP A 1 74 ? 9.276 -7.471 -12.275 1.00 81.62 74 ASP A N 1
ATOM 583 C CA . ASP A 1 74 ? 9.951 -6.510 -13.131 1.00 81.62 74 ASP A CA 1
ATOM 584 C C . ASP A 1 74 ? 11.195 -5.993 -12.404 1.00 81.62 74 ASP A C 1
ATOM 586 O O . ASP A 1 74 ? 11.134 -5.621 -11.229 1.00 81.62 74 ASP A O 1
ATOM 590 N N . HIS A 1 75 ? 12.337 -6.039 -13.081 1.00 74.06 75 HIS A N 1
ATOM 591 C CA . HIS A 1 75 ? 13.610 -5.586 -12.535 1.00 74.06 75 HIS A CA 1
ATOM 592 C C . HIS A 1 75 ? 14.038 -4.326 -13.276 1.00 74.06 75 HIS A C 1
ATOM 594 O O . HIS A 1 75 ? 15.034 -4.308 -13.998 1.00 74.06 75 HIS A O 1
ATOM 600 N N . PHE A 1 76 ? 13.236 -3.272 -13.123 1.00 74.56 76 PHE A N 1
ATOM 601 C CA . PHE A 1 76 ? 13.609 -1.950 -13.592 1.00 74.56 76 PHE A CA 1
ATOM 602 C C . PHE A 1 76 ? 14.791 -1.442 -12.746 1.00 74.56 76 PHE A C 1
ATOM 604 O O . PHE A 1 76 ? 14.683 -1.423 -11.514 1.00 74.56 76 PHE A O 1
ATOM 611 N N . PRO A 1 77 ? 15.932 -1.072 -13.358 1.00 76.81 77 PRO A N 1
ATOM 612 C CA . PRO A 1 77 ? 17.106 -0.626 -12.623 1.00 76.81 77 PRO A CA 1
ATOM 613 C C . PRO A 1 77 ? 16.836 0.755 -12.029 1.00 76.81 77 PRO A C 1
ATOM 615 O O . PRO A 1 77 ? 16.948 1.783 -12.696 1.00 76.81 77 PRO A O 1
ATOM 618 N N . LEU A 1 78 ? 16.460 0.769 -10.756 1.00 68.38 78 LEU A N 1
ATOM 619 C CA . LEU A 1 78 ? 16.301 1.998 -9.999 1.00 68.38 78 LEU A CA 1
ATOM 620 C C . LEU A 1 78 ? 17.688 2.498 -9.581 1.00 68.38 78 LEU A C 1
ATOM 622 O O . LEU A 1 78 ? 18.488 1.703 -9.077 1.00 68.38 78 LEU A O 1
ATOM 626 N N . PRO A 1 79 ? 18.008 3.783 -9.813 1.00 72.00 79 PRO A N 1
ATOM 627 C CA . PRO A 1 79 ? 19.297 4.328 -9.421 1.00 72.00 79 PRO A CA 1
ATOM 628 C C . PRO A 1 79 ? 19.437 4.269 -7.898 1.00 72.00 79 PRO A C 1
ATOM 630 O O . PRO A 1 79 ? 18.484 4.529 -7.161 1.00 72.00 79 PRO A O 1
ATOM 633 N N . PHE A 1 80 ? 20.635 3.936 -7.422 1.00 74.75 80 PHE A N 1
ATOM 634 C CA . PHE A 1 80 ? 20.921 3.986 -5.993 1.00 74.75 80 PHE A CA 1
ATOM 635 C C . PHE A 1 80 ? 20.844 5.429 -5.496 1.00 74.75 80 PHE A C 1
ATOM 637 O O . PHE A 1 80 ? 21.258 6.352 -6.200 1.00 74.75 80 PHE A O 1
ATOM 644 N N . ILE A 1 81 ? 20.353 5.610 -4.269 1.00 76.50 81 ILE A N 1
ATOM 645 C CA . ILE A 1 81 ? 20.180 6.930 -3.645 1.00 76.50 81 ILE A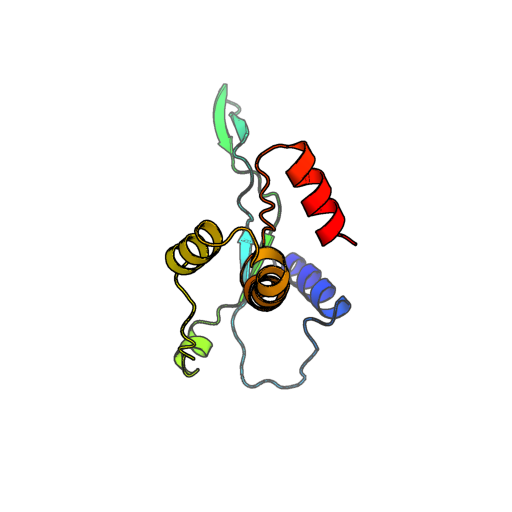 CA 1
ATOM 646 C C . ILE A 1 81 ? 21.490 7.727 -3.702 1.00 76.50 81 ILE A C 1
ATOM 648 O O . ILE A 1 81 ? 21.485 8.884 -4.111 1.00 76.50 81 ILE A O 1
ATOM 652 N N . ASP A 1 82 ? 22.616 7.077 -3.410 1.00 70.62 82 ASP A N 1
ATOM 653 C CA . ASP A 1 82 ? 23.936 7.713 -3.419 1.00 70.62 82 ASP A CA 1
ATOM 654 C C . ASP A 1 82 ? 24.336 8.224 -4.814 1.00 70.62 82 ASP A C 1
ATOM 656 O O . ASP A 1 82 ? 24.884 9.314 -4.942 1.00 70.62 82 ASP A O 1
ATOM 660 N N . GLN A 1 83 ? 23.985 7.493 -5.879 1.00 65.94 83 GLN A N 1
ATOM 661 C CA . GLN A 1 83 ? 24.261 7.902 -7.264 1.00 65.94 83 GLN A CA 1
ATOM 662 C C . GLN A 1 83 ? 23.397 9.087 -7.704 1.00 65.94 83 GLN A C 1
ATOM 664 O O . GLN A 1 83 ? 23.820 9.901 -8.528 1.00 65.94 83 GLN A O 1
ATOM 669 N N . VAL A 1 84 ? 22.168 9.174 -7.189 1.00 69.94 84 VAL A N 1
ATOM 670 C CA . VAL A 1 84 ? 21.307 10.342 -7.405 1.00 69.94 84 VAL A CA 1
ATOM 671 C C . VAL A 1 84 ? 21.887 11.542 -6.657 1.00 69.94 84 VAL A C 1
ATOM 673 O O . VAL A 1 84 ? 22.025 12.613 -7.243 1.00 69.94 84 VAL A O 1
ATOM 676 N N . LEU A 1 85 ? 22.307 11.351 -5.405 1.00 65.31 85 LEU A N 1
ATOM 677 C CA . LEU A 1 85 ? 22.848 12.406 -4.550 1.00 65.31 85 LEU A CA 1
ATOM 678 C C . LEU A 1 85 ? 24.170 12.987 -5.085 1.00 65.31 85 LEU A C 1
ATOM 680 O O . LEU A 1 85 ? 24.339 14.204 -5.118 1.00 65.31 85 LEU A O 1
ATOM 684 N N . GLU A 1 86 ? 25.079 12.139 -5.569 1.00 66.38 86 GLU A N 1
ATOM 685 C CA . GLU A 1 86 ? 26.373 12.541 -6.144 1.00 66.38 86 GLU A CA 1
ATOM 686 C C . GLU A 1 86 ? 26.227 13.308 -7.474 1.00 66.38 86 GLU A C 1
ATOM 688 O O . GLU A 1 86 ? 26.963 14.255 -7.770 1.00 66.38 86 GLU A O 1
ATOM 693 N N . ARG A 1 87 ? 25.224 12.952 -8.287 1.00 60.09 87 ARG A N 1
ATOM 694 C CA . ARG A 1 87 ? 24.899 13.712 -9.505 1.00 60.09 87 ARG A CA 1
ATOM 695 C C . ARG A 1 87 ? 24.329 15.093 -9.198 1.00 60.09 87 ARG A C 1
ATOM 697 O O . ARG A 1 87 ? 24.581 16.024 -9.957 1.00 60.09 87 ARG A O 1
ATOM 704 N N . VAL A 1 88 ? 23.578 15.228 -8.107 1.00 59.00 88 VAL A N 1
ATOM 705 C CA . VAL A 1 88 ? 22.991 16.508 -7.682 1.00 59.00 88 VAL A CA 1
ATOM 706 C C . VAL A 1 88 ? 24.045 17.420 -7.047 1.00 59.00 88 VAL A C 1
ATOM 708 O O . VAL A 1 88 ? 24.027 18.624 -7.288 1.00 59.00 88 VAL A O 1
ATOM 711 N N . SER A 1 89 ? 25.009 16.872 -6.302 1.00 57.00 89 SER A N 1
ATOM 712 C CA . SER A 1 89 ? 26.051 17.665 -5.633 1.00 57.00 89 SER A CA 1
ATOM 713 C C . SER A 1 89 ? 27.114 18.246 -6.577 1.00 57.00 89 SER A C 1
ATOM 715 O O . SER A 1 89 ? 27.800 19.198 -6.211 1.00 57.00 89 SER A O 1
ATOM 717 N N . SER A 1 90 ? 27.254 17.703 -7.791 1.00 54.22 90 SER A N 1
ATOM 718 C CA . SER A 1 90 ? 28.337 18.047 -8.725 1.00 54.22 90 SER A CA 1
ATOM 719 C C . SER A 1 90 ? 28.002 19.138 -9.752 1.00 54.22 90 SER A C 1
ATOM 721 O O . SER A 1 90 ? 28.914 19.617 -10.423 1.00 54.22 90 SER A O 1
ATOM 723 N N . HIS A 1 91 ? 26.737 19.563 -9.895 1.00 54.34 91 HIS A N 1
ATOM 724 C CA . HIS A 1 91 ? 26.337 20.511 -10.950 1.00 54.34 91 HIS A CA 1
ATOM 725 C C . HIS A 1 91 ? 25.280 21.543 -10.492 1.00 54.34 91 HIS A C 1
ATOM 727 O O . HIS A 1 91 ? 24.080 21.319 -10.677 1.00 54.34 91 HIS A O 1
ATOM 733 N N . PRO A 1 92 ? 25.693 22.722 -9.984 1.00 54.06 92 PRO A N 1
ATOM 734 C CA . PRO A 1 92 ? 24.771 23.749 -9.482 1.00 54.06 92 PRO A CA 1
ATOM 735 C C . PRO A 1 92 ? 23.873 24.401 -10.558 1.00 54.06 92 PRO A C 1
ATOM 737 O O . PRO A 1 92 ? 22.818 24.934 -10.238 1.00 54.06 92 PRO A O 1
ATOM 740 N N . SER A 1 93 ? 24.238 24.346 -11.845 1.00 51.22 93 SER A N 1
ATOM 741 C CA . SER A 1 93 ? 23.484 24.970 -12.953 1.00 51.22 93 SER A CA 1
ATOM 742 C C . SER A 1 93 ? 22.586 24.007 -13.748 1.00 51.22 93 SER A C 1
ATOM 744 O O . SER A 1 93 ? 21.771 24.444 -14.557 1.00 51.22 93 SER A O 1
ATOM 746 N N . ILE A 1 94 ? 22.686 22.697 -13.504 1.00 49.56 94 ILE A N 1
ATOM 747 C CA . ILE A 1 94 ? 21.855 21.652 -14.134 1.00 49.56 94 ILE A CA 1
ATOM 748 C C . ILE A 1 94 ? 20.543 21.410 -13.349 1.00 49.56 94 ILE A C 1
ATOM 750 O O . ILE A 1 94 ? 19.636 20.725 -13.825 1.00 49.56 94 ILE A O 1
ATOM 754 N N . LEU A 1 95 ? 20.404 22.039 -12.178 1.00 50.97 95 LEU A N 1
ATOM 755 C CA . LEU A 1 95 ? 19.283 21.912 -11.242 1.00 50.97 95 LEU A CA 1
ATOM 756 C C . LEU A 1 95 ? 17.901 22.214 -11.840 1.00 50.97 95 LEU A C 1
ATOM 758 O O . LEU A 1 95 ? 16.939 21.559 -11.455 1.00 50.97 95 LEU A O 1
ATOM 762 N N . LEU A 1 96 ? 17.779 23.127 -12.812 1.00 50.38 96 LEU A N 1
ATOM 763 C CA . LEU A 1 96 ? 16.471 23.425 -13.411 1.00 50.38 96 LEU A CA 1
ATOM 764 C C . LEU A 1 96 ? 15.984 22.280 -14.315 1.00 50.38 96 LEU A C 1
ATOM 766 O O . LEU A 1 96 ? 14.873 21.793 -14.147 1.00 50.38 96 LEU A O 1
ATOM 770 N N . LEU A 1 97 ? 16.814 21.799 -15.246 1.00 47.41 97 LEU A N 1
ATOM 771 C CA . LEU A 1 97 ? 16.420 20.760 -16.211 1.00 47.41 97 LEU A CA 1
ATOM 772 C C . LEU A 1 97 ? 16.342 19.367 -15.562 1.00 47.41 97 LEU A C 1
ATOM 774 O O . LEU A 1 97 ? 15.430 18.591 -15.852 1.00 47.41 97 LEU A O 1
ATOM 778 N N . LEU A 1 98 ? 17.273 19.058 -14.651 1.00 45.78 98 LEU A N 1
ATOM 779 C CA . LEU A 1 98 ? 17.231 17.827 -13.862 1.00 45.78 98 LEU A CA 1
ATOM 780 C C . LEU A 1 98 ? 16.167 17.894 -12.767 1.00 45.78 98 LEU A C 1
ATOM 782 O O . LEU A 1 98 ? 15.626 16.851 -12.447 1.00 45.78 98 LEU A O 1
ATOM 786 N N . GLY A 1 99 ? 15.778 19.072 -12.273 1.00 54.75 99 GLY A N 1
ATOM 787 C CA . GLY A 1 99 ? 14.598 19.240 -11.422 1.00 54.75 99 GLY A CA 1
ATOM 788 C C . GLY A 1 99 ? 13.316 18.785 -12.119 1.00 54.75 99 GLY A C 1
ATOM 789 O O . GLY A 1 99 ? 12.535 18.056 -11.525 1.00 54.75 99 GLY A O 1
ATOM 790 N N . TRP A 1 100 ? 13.131 19.095 -13.407 1.00 52.44 100 TRP A N 1
ATOM 791 C CA . TRP A 1 100 ? 12.001 18.576 -14.195 1.00 52.44 100 TRP A CA 1
ATOM 792 C C . TRP A 1 100 ? 12.068 17.057 -14.419 1.00 52.44 100 TRP A C 1
ATOM 794 O O . TRP A 1 100 ? 11.052 16.366 -14.318 1.00 52.44 100 TRP A O 1
ATOM 804 N N . LEU A 1 101 ? 13.257 16.515 -14.705 1.00 48.34 101 LEU A N 1
ATOM 805 C CA . LEU A 1 101 ? 13.440 15.078 -14.948 1.00 48.34 101 LEU A CA 1
ATOM 806 C C . LEU A 1 101 ? 13.333 14.251 -13.651 1.00 48.34 101 LEU A C 1
ATOM 808 O O . LEU A 1 101 ? 12.703 13.195 -13.637 1.00 48.34 101 LEU A O 1
ATOM 812 N 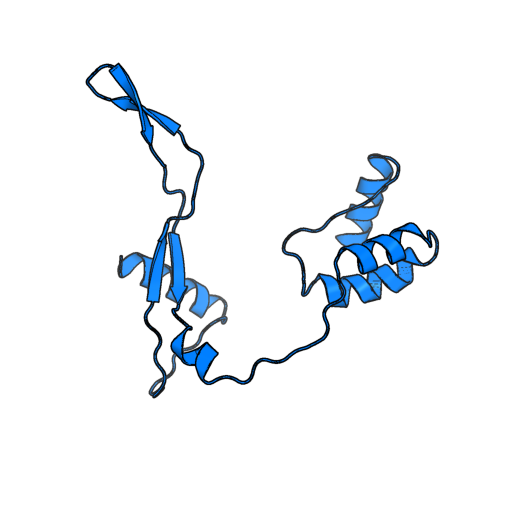N . LEU A 1 102 ? 13.912 14.756 -12.559 1.00 51.81 102 LEU A N 1
ATOM 813 C CA . LEU A 1 102 ? 13.833 14.199 -11.212 1.00 51.81 102 LEU A CA 1
ATOM 814 C C . LEU A 1 102 ? 12.448 14.401 -10.616 1.00 51.81 102 LEU A C 1
ATOM 816 O O . LEU A 1 102 ? 11.996 13.481 -9.970 1.00 51.81 102 LEU A O 1
ATOM 820 N N . ARG A 1 103 ? 11.709 15.487 -10.881 1.00 48.94 103 ARG A N 1
ATOM 821 C CA . ARG A 1 103 ? 10.287 15.592 -10.494 1.00 48.94 103 ARG A CA 1
ATOM 822 C C . ARG A 1 103 ? 9.503 14.423 -11.080 1.00 48.94 103 ARG A C 1
ATOM 824 O O . ARG A 1 103 ? 8.812 13.742 -10.346 1.00 48.94 103 ARG A O 1
ATOM 831 N N . ARG A 1 104 ? 9.729 14.080 -12.351 1.00 46.84 104 ARG A N 1
ATOM 832 C CA . ARG A 1 104 ? 9.038 12.958 -13.010 1.00 46.84 104 ARG A CA 1
ATOM 833 C C . ARG A 1 104 ? 9.452 11.566 -12.519 1.00 46.84 104 ARG A C 1
ATOM 835 O O . ARG A 1 104 ? 8.659 10.636 -12.623 1.00 46.84 104 ARG A O 1
ATOM 842 N N . ILE A 1 105 ? 10.690 11.399 -12.046 1.00 41.19 105 ILE A N 1
ATOM 843 C CA . ILE A 1 105 ? 11.228 10.108 -11.569 1.00 41.19 105 ILE A CA 1
ATOM 844 C C . ILE A 1 105 ? 11.067 9.958 -10.043 1.00 41.19 105 ILE A C 1
ATOM 846 O O . ILE A 1 105 ? 10.795 8.862 -9.566 1.00 41.19 105 ILE A O 1
ATOM 850 N N . MET A 1 106 ? 11.194 11.046 -9.281 1.00 40.62 106 MET A N 1
ATOM 851 C CA . MET A 1 106 ? 11.090 11.122 -7.820 1.00 40.62 106 MET A CA 1
ATOM 852 C C . MET A 1 106 ? 9.667 11.401 -7.312 1.00 40.62 106 MET A C 1
ATOM 854 O O . MET A 1 106 ? 9.389 10.963 -6.201 1.00 40.62 106 MET A O 1
ATOM 858 N N . GLU A 1 107 ? 8.740 11.997 -8.090 1.00 41.53 107 GLU A N 1
ATOM 859 C CA . GLU A 1 107 ? 7.286 11.958 -7.769 1.00 41.53 107 GLU A CA 1
ATOM 860 C C . GLU A 1 107 ? 6.793 10.515 -7.638 1.00 41.53 107 GLU A C 1
ATOM 862 O O . GLU A 1 107 ? 5.863 10.229 -6.893 1.00 41.53 107 GLU A O 1
ATOM 867 N N . VAL A 1 108 ? 7.430 9.588 -8.356 1.00 41.66 108 VAL A N 1
ATOM 868 C CA . VAL A 1 108 ? 7.117 8.159 -8.291 1.00 41.66 108 VAL A CA 1
ATOM 869 C C . VAL A 1 108 ? 7.809 7.485 -7.095 1.00 41.66 108 VAL A C 1
ATOM 871 O O . VAL A 1 108 ? 7.446 6.365 -6.739 1.00 41.66 108 VAL A O 1
ATOM 874 N N . PHE A 1 109 ? 8.803 8.131 -6.467 1.00 39.12 109 PHE A N 1
ATOM 875 C CA . PHE A 1 109 ? 9.757 7.461 -5.578 1.00 39.12 109 PHE A CA 1
ATOM 876 C C . PHE A 1 109 ? 9.788 7.937 -4.118 1.00 39.12 109 PHE A C 1
ATOM 878 O O . PHE A 1 109 ? 10.262 7.175 -3.277 1.00 39.12 109 PHE A O 1
ATOM 885 N N . MET A 1 110 ? 9.299 9.134 -3.770 1.00 44.19 110 MET A N 1
ATOM 886 C CA . MET A 1 110 ? 9.278 9.599 -2.372 1.00 44.19 110 MET A CA 1
ATOM 887 C C . MET A 1 110 ? 7.918 10.164 -1.937 1.00 44.19 110 MET A C 1
ATOM 889 O O . MET A 1 110 ? 7.319 10.952 -2.658 1.00 44.19 110 MET A O 1
ATOM 893 N N . ASP A 1 111 ? 7.480 9.788 -0.725 1.00 46.53 111 ASP A N 1
ATOM 894 C CA . ASP A 1 111 ? 6.348 10.401 0.004 1.00 46.53 111 ASP A CA 1
ATOM 895 C C . ASP A 1 111 ? 6.702 11.810 0.546 1.00 46.53 111 ASP A C 1
ATOM 897 O O . ASP A 1 111 ? 5.804 12.594 0.848 1.00 46.53 111 ASP A O 1
ATOM 901 N N . ASP A 1 112 ? 7.997 12.147 0.649 1.00 50.06 112 ASP A N 1
ATOM 902 C CA . ASP A 1 112 ? 8.498 13.394 1.243 1.00 50.06 112 ASP A CA 1
ATOM 903 C C . ASP A 1 112 ? 9.240 14.258 0.203 1.00 50.06 112 ASP A C 1
ATOM 905 O O . ASP A 1 112 ? 10.158 13.794 -0.479 1.00 50.06 112 ASP A O 1
ATOM 909 N N . ILE A 1 113 ? 8.862 15.537 0.094 1.00 52.88 113 ILE A N 1
ATOM 910 C CA . ILE A 1 113 ? 9.539 16.540 -0.744 1.00 52.88 113 ILE A CA 1
ATOM 911 C C . ILE A 1 113 ? 10.712 17.125 0.054 1.00 52.88 113 ILE A C 1
ATOM 913 O O . ILE A 1 113 ? 10.501 17.827 1.042 1.00 52.88 113 ILE A O 1
ATOM 917 N N . THR A 1 114 ? 11.948 16.882 -0.386 1.00 54.09 114 THR A N 1
ATOM 918 C CA . THR A 1 114 ? 13.138 17.522 0.200 1.00 54.09 114 THR A CA 1
ATOM 919 C C . THR A 1 114 ? 13.498 18.780 -0.586 1.00 54.09 114 THR A C 1
ATOM 921 O O . THR A 1 114 ? 13.893 18.692 -1.749 1.00 54.09 114 THR A O 1
ATOM 924 N N . VAL A 1 115 ? 13.390 19.949 0.052 1.00 53.19 115 VAL A N 1
ATOM 925 C CA . VAL A 1 115 ? 13.828 21.237 -0.510 1.00 53.19 115 VAL A CA 1
ATOM 926 C C . VAL A 1 115 ? 15.213 21.585 0.028 1.00 53.19 115 VAL A C 1
ATOM 928 O O . VAL A 1 115 ? 15.446 21.526 1.235 1.00 53.19 115 VAL A O 1
ATOM 931 N N . TYR A 1 116 ? 16.128 21.943 -0.873 1.00 46.31 116 TYR A N 1
ATOM 932 C CA . TYR A 1 116 ? 17.498 22.336 -0.545 1.00 46.31 116 TYR A CA 1
ATOM 933 C C . TYR A 1 116 ? 17.731 23.827 -0.822 1.00 46.31 116 TYR A C 1
ATOM 935 O O . TYR A 1 116 ? 17.181 24.396 -1.767 1.00 46.31 116 TYR A O 1
ATOM 943 N N . GLY A 1 117 ? 18.585 24.436 -0.002 1.00 50.31 117 GLY A N 1
ATOM 944 C CA . GLY A 1 117 ? 18.998 25.833 -0.078 1.00 50.31 117 GLY A CA 1
ATOM 945 C C . GLY A 1 117 ? 20.228 26.041 0.801 1.00 50.31 117 GLY A C 1
ATOM 946 O O . GLY A 1 117 ? 20.371 25.391 1.839 1.00 50.31 117 GLY A O 1
ATOM 947 N N . SER A 1 118 ? 21.144 26.905 0.371 1.00 52.06 118 SER A N 1
ATOM 948 C CA . SER A 1 118 ? 22.346 27.243 1.143 1.00 52.06 118 SER A CA 1
ATOM 949 C C . SER A 1 118 ? 22.018 28.120 2.361 1.00 52.06 118 SER A C 1
ATOM 951 O O . SER A 1 118 ? 22.777 28.148 3.330 1.00 52.06 118 SER A O 1
ATOM 953 N N . ALA A 1 119 ? 20.844 28.763 2.343 1.00 56.72 119 ALA A N 1
ATOM 954 C CA . ALA A 1 119 ? 20.230 29.490 3.448 1.00 56.72 119 ALA A CA 1
ATOM 955 C C . ALA A 1 119 ? 18.716 29.207 3.526 1.00 56.72 119 ALA A C 1
ATOM 957 O O . ALA A 1 119 ? 18.087 28.813 2.543 1.00 56.72 119 ALA A O 1
ATOM 958 N N . PHE A 1 120 ? 18.115 29.429 4.699 1.00 54.97 120 PHE A N 1
ATOM 959 C CA . PHE A 1 120 ? 16.690 29.167 4.943 1.00 54.97 120 PHE A CA 1
ATOM 960 C C . PHE A 1 120 ? 15.767 29.953 3.998 1.00 54.97 120 PHE A C 1
ATOM 962 O O . PHE A 1 120 ? 14.805 29.396 3.473 1.00 54.97 120 PHE A O 1
ATOM 969 N N . ASP A 1 121 ? 16.111 31.210 3.716 1.00 63.00 121 ASP A N 1
ATOM 970 C CA . ASP A 1 121 ? 15.343 32.069 2.810 1.00 63.00 121 ASP A CA 1
ATOM 971 C C . ASP A 1 121 ? 15.386 31.563 1.358 1.00 63.00 121 ASP A C 1
ATOM 973 O O . ASP A 1 121 ? 14.397 31.648 0.635 1.00 63.00 121 ASP A O 1
ATOM 977 N N . GLU A 1 122 ? 16.499 30.951 0.945 1.00 61.06 122 GLU A N 1
ATOM 978 C CA . GLU A 1 122 ? 16.636 30.324 -0.374 1.00 61.06 122 GLU A CA 1
ATOM 979 C C . GLU A 1 122 ? 15.785 29.046 -0.475 1.00 61.06 122 GLU A C 1
ATOM 981 O O . GLU A 1 122 ? 15.131 28.814 -1.491 1.00 61.06 122 GLU A O 1
ATOM 986 N N . CYS A 1 123 ? 15.710 28.253 0.602 1.00 48.88 123 CYS A N 1
ATOM 987 C CA . CYS A 1 123 ? 14.789 27.116 0.686 1.00 48.88 123 CYS A CA 1
ATOM 988 C C . CYS A 1 123 ? 13.324 27.548 0.536 1.00 48.88 123 CYS A C 1
ATOM 990 O O . CYS A 1 123 ? 12.560 26.862 -0.138 1.00 48.88 123 CYS A O 1
ATOM 992 N N . LEU A 1 124 ? 12.920 28.666 1.148 1.00 58.91 124 LEU A N 1
ATOM 993 C CA . LEU A 1 124 ? 11.543 29.163 1.055 1.00 58.91 124 LEU A CA 1
ATOM 994 C C . LEU A 1 124 ? 11.182 29.585 -0.371 1.00 58.91 124 LEU A C 1
ATOM 996 O O . LEU A 1 124 ? 10.123 29.201 -0.862 1.00 58.91 124 LEU A O 1
ATOM 1000 N N . VAL A 1 125 ? 12.084 30.292 -1.054 1.00 65.50 125 VAL A N 1
ATOM 1001 C CA . VAL A 1 125 ? 11.900 30.680 -2.461 1.00 65.50 125 VAL A CA 1
ATOM 1002 C C . VAL A 1 125 ? 11.830 29.446 -3.368 1.00 65.50 125 VAL A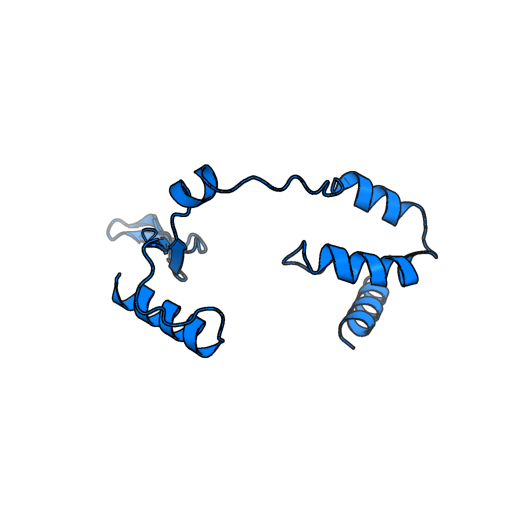 C 1
ATOM 1004 O O . VAL A 1 125 ? 10.968 29.363 -4.243 1.00 65.50 125 VAL A O 1
ATOM 1007 N N . ASN A 1 126 ? 12.685 28.446 -3.133 1.00 55.00 126 ASN A N 1
ATOM 1008 C CA . ASN A 1 126 ? 12.670 27.196 -3.895 1.00 55.00 126 ASN A CA 1
ATOM 1009 C C . ASN A 1 126 ? 11.391 26.382 -3.648 1.00 55.00 126 ASN A C 1
ATOM 1011 O O . ASN A 1 126 ? 10.848 25.795 -4.581 1.00 55.00 126 ASN A O 1
ATOM 1015 N N . LEU A 1 127 ? 10.881 26.371 -2.413 1.00 53.50 127 LEU A N 1
ATOM 1016 C CA . LEU A 1 127 ? 9.612 25.730 -2.074 1.00 53.50 127 LEU A CA 1
ATOM 1017 C C . LEU A 1 127 ? 8.429 26.441 -2.750 1.00 53.50 127 LEU A C 1
ATOM 1019 O O . LEU A 1 127 ? 7.565 25.775 -3.317 1.00 53.50 127 LEU A O 1
ATOM 1023 N N . GLU A 1 128 ? 8.404 27.775 -2.743 1.00 65.44 128 GLU A N 1
ATOM 1024 C CA . GLU A 1 128 ? 7.368 28.576 -3.410 1.00 65.44 128 GLU A CA 1
ATOM 1025 C C . GLU A 1 128 ? 7.359 28.353 -4.932 1.00 65.44 128 GLU A C 1
ATOM 1027 O O . GLU A 1 128 ? 6.293 28.253 -5.540 1.00 65.44 128 GLU A O 1
ATOM 1032 N N . ALA A 1 129 ? 8.531 28.173 -5.548 1.00 62.25 129 ALA A N 1
ATOM 1033 C CA . ALA A 1 129 ? 8.655 27.818 -6.961 1.00 62.25 129 ALA A CA 1
ATOM 1034 C C . ALA A 1 129 ? 8.215 26.376 -7.288 1.00 62.25 129 ALA A C 1
ATOM 1036 O O . ALA A 1 129 ? 7.880 26.090 -8.435 1.00 62.25 129 ALA A O 1
ATOM 1037 N N . MET A 1 130 ? 8.230 25.455 -6.316 1.00 52.81 130 MET A N 1
ATOM 1038 C CA . MET A 1 130 ? 7.745 24.079 -6.506 1.00 52.81 130 MET A CA 1
ATOM 1039 C C . MET A 1 130 ? 6.226 23.943 -6.334 1.00 52.81 130 MET A C 1
ATOM 1041 O O . MET A 1 130 ? 5.634 23.033 -6.924 1.00 52.81 130 MET A O 1
ATOM 1045 N N . LEU A 1 131 ? 5.623 24.797 -5.498 1.00 54.97 131 LEU A N 1
ATOM 1046 C CA . LEU A 1 131 ? 4.193 24.785 -5.167 1.00 54.97 131 LEU A CA 1
ATOM 1047 C C . LEU A 1 131 ? 3.316 25.570 -6.161 1.00 54.97 131 LEU A C 1
ATOM 1049 O O . LEU A 1 131 ? 2.108 25.333 -6.185 1.00 54.97 131 LEU A O 1
ATOM 1053 N N . ASN A 1 132 ? 3.908 26.467 -6.957 1.00 48.19 132 ASN A N 1
ATOM 1054 C CA . ASN A 1 132 ? 3.263 27.155 -8.086 1.00 48.19 132 ASN A CA 1
ATOM 1055 C C . ASN A 1 132 ? 3.436 26.384 -9.406 1.00 48.19 132 ASN A C 1
ATOM 1057 O O . ASN A 1 132 ? 2.552 26.536 -10.279 1.00 48.19 132 ASN A O 1
#

Foldseek 3Di:
DVVLVVVVVVVCVVVVVDDDDDDDPDDFDKDKAFDFDDFDFDQDPVRDTDGDTDRPGIDIDTPCVVVVVPDDDDCDPDDDPVVVVVVPVPDPPCCVVVVVVCCVVCVVPDPDDDFDDPDPVRSVVSVVVVVD

Organism: Vitis vinifera (NCBI:txid29760)

pLDDT: mean 70.57, std 16.43, range [39.12, 94.88]

InterPro domains:
  IPR043502 DNA/RNA polymerase superfamily [SSF56672] (2-131)
  IPR053134 RNA-directed DNA polymerase homolog [PTHR24559] (4-91)

Secondary structure (DSSP, 8-state):
-HHHHHHHHHHHHHTTSS---S--S----EEEEEEEEEEEEEE-TTS-EEEEEEEEEEEEEE--HHHHHHSPPP---PPPHHHHHHHHHT-TTSHHHHHHHHHHHHTTT-SS-----SSHHHHHHHHHHHH-

Radius of gyration: 22.56 Å; chains: 1; bounding box: 47×48×58 Å

Sequence (132 aa):
MQEMVRVEVFKLLQVGIIYSTSNSPWVSPTQVVPKKSGITMVQNDKGKEVSTRLTSGWRVCIDYRKLNAVTRKDHFPLPFIDQVLERVSSHPSILLLLGWLLRRIMEVFMDDITVYGSAFDECLVNLEAMLN